Protein AF-A0A0J1HZT0-F1 (afdb_monomer)

Sequence (110 aa):
MVTVSEQLNQKGILEDVGGVTYLTQLAGSVPTTANTIYYCDLVKSKSLRRRGIEAAKNIRYLSEVQEFEYDETFLTEVENQALKIRSMAFSLLASHWEASRKCTSSIDKD

Solvent-accessible surface area (backbone atoms only — not comparable to full-atom values): 6398 Å² total; per-residue (Å²): 112,68,69,59,54,49,53,31,48,77,68,70,44,32,67,83,70,54,34,71,66,43,54,54,52,56,62,68,70,54,91,62,74,88,54,48,66,61,55,52,51,51,53,50,56,53,51,51,52,53,48,53,52,53,35,50,52,48,46,50,44,52,73,75,73,53,88,66,98,44,69,68,60,50,52,51,52,49,50,50,43,59,45,54,58,53,61,57,50,49,55,53,50,58,55,44,53,57,50,51,58,54,51,55,67,60,63,80,73,119

InterPro domains:
  IPR007693 DNA helicase, DnaB-like, N-terminal [PF00772] (1-44)
  IPR016136 DNA helicase DnaB, N-terminal/DNA primase DnaG, C-terminal [G3DSA:1.10.860.10] (1-91)
  IPR036185 DNA helicase, DnaB-like, N-terminal domain superfamily [SSF48024] (2-52)

Structure (mmCIF, N/CA/C/O backbone):
data_AF-A0A0J1HZT0-F1
#
_entry.id   AF-A0A0J1HZT0-F1
#
loop_
_atom_site.group_PDB
_atom_site.id
_atom_site.type_symbol
_atom_site.label_atom_id
_atom_site.label_alt_id
_atom_site.label_comp_id
_atom_site.label_asym_id
_atom_site.label_entity_id
_atom_site.label_seq_id
_atom_site.pdbx_PDB_ins_code
_atom_site.Cartn_x
_atom_site.Cartn_y
_atom_site.Cartn_z
_atom_site.occupancy
_atom_site.B_iso_or_equiv
_atom_site.auth_seq_id
_atom_site.auth_comp_id
_atom_site.auth_asym_id
_atom_site.auth_atom_id
_atom_site.pdbx_PDB_model_num
ATOM 1 N N . MET A 1 1 ? -7.540 4.334 27.419 1.00 63.12 1 MET A N 1
ATOM 2 C CA . MET A 1 1 ? -6.693 5.343 26.735 1.00 63.12 1 MET A CA 1
ATOM 3 C C . MET A 1 1 ? -5.316 5.497 27.366 1.00 63.12 1 MET A C 1
ATOM 5 O O . MET A 1 1 ? -4.357 5.596 26.615 1.00 63.12 1 MET A O 1
ATOM 9 N N . VAL A 1 2 ? -5.205 5.447 28.702 1.00 67.50 2 VAL A N 1
ATOM 10 C CA . VAL A 1 2 ? -3.937 5.597 29.447 1.00 67.50 2 VAL A CA 1
ATOM 11 C C . VAL A 1 2 ? -2.799 4.741 28.870 1.00 67.50 2 VAL A C 1
ATOM 13 O O . VAL A 1 2 ? -1.725 5.259 28.610 1.00 67.50 2 VAL A O 1
ATOM 16 N N . THR A 1 3 ? -3.053 3.475 28.534 1.00 79.62 3 THR A N 1
ATOM 17 C CA . THR A 1 3 ? -2.023 2.551 28.024 1.00 79.62 3 THR A CA 1
ATOM 18 C C . THR A 1 3 ? -1.438 2.936 26.658 1.00 79.62 3 THR A C 1
ATOM 20 O O . THR A 1 3 ? -0.253 2.722 26.427 1.00 79.62 3 THR A O 1
ATOM 23 N N . VAL A 1 4 ? -2.236 3.501 25.744 1.00 80.12 4 VAL A N 1
ATOM 24 C CA . VAL A 1 4 ? -1.755 3.889 24.402 1.00 80.12 4 VAL A CA 1
ATOM 25 C C . VAL A 1 4 ? -0.953 5.185 24.488 1.00 80.12 4 VAL A C 1
ATOM 27 O O . VAL A 1 4 ? 0.123 5.274 23.903 1.00 80.12 4 VAL A O 1
ATOM 30 N N . SER A 1 5 ? -1.437 6.155 25.268 1.00 81.50 5 SER A N 1
ATOM 31 C CA . SER A 1 5 ? -0.713 7.399 25.537 1.00 81.50 5 SER A CA 1
ATOM 32 C C . SER A 1 5 ? 0.626 7.130 26.229 1.00 81.50 5 SER A C 1
ATOM 34 O O . SER A 1 5 ? 1.637 7.691 25.824 1.00 81.50 5 SER A O 1
ATOM 36 N N . GLU A 1 6 ? 0.659 6.213 27.203 1.00 82.12 6 GLU A N 1
ATOM 37 C CA . GLU A 1 6 ? 1.880 5.798 27.905 1.00 82.12 6 GLU A CA 1
ATOM 38 C C . GLU A 1 6 ? 2.894 5.151 26.948 1.00 82.12 6 GLU A C 1
ATOM 40 O O . GLU A 1 6 ? 4.070 5.503 26.949 1.00 82.12 6 GLU A O 1
ATOM 45 N N . GLN A 1 7 ? 2.445 4.251 26.064 1.00 85.00 7 GLN A N 1
ATOM 46 C CA . GLN A 1 7 ? 3.320 3.616 25.071 1.00 85.00 7 GLN A CA 1
ATOM 47 C C . GLN A 1 7 ? 3.873 4.604 24.038 1.00 85.00 7 GLN A C 1
ATOM 49 O O . GLN A 1 7 ? 5.021 4.472 23.613 1.00 85.00 7 GLN A O 1
ATOM 54 N N . LEU A 1 8 ? 3.071 5.583 23.615 1.00 83.12 8 LEU A N 1
ATOM 55 C CA . LEU A 1 8 ? 3.514 6.644 22.707 1.00 83.12 8 LEU A CA 1
ATOM 56 C C .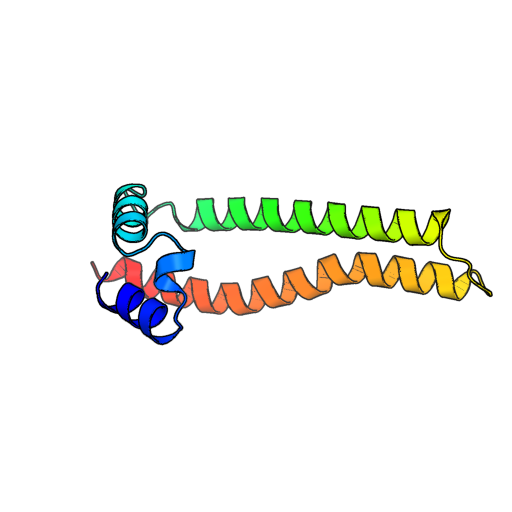 LEU A 1 8 ? 4.501 7.592 23.397 1.00 83.12 8 LEU A C 1
ATOM 58 O O . LEU A 1 8 ? 5.472 8.016 22.771 1.00 83.12 8 LEU A O 1
ATOM 62 N N . ASN A 1 9 ? 4.293 7.862 24.688 1.00 84.88 9 ASN A N 1
ATOM 63 C CA . ASN A 1 9 ? 5.191 8.672 25.503 1.00 84.88 9 ASN A CA 1
ATOM 64 C C . ASN A 1 9 ? 6.544 7.978 25.720 1.00 84.88 9 ASN A C 1
ATOM 66 O O . ASN A 1 9 ? 7.589 8.583 25.512 1.00 84.88 9 ASN A O 1
ATOM 70 N N . GLN A 1 10 ? 6.541 6.677 26.029 1.00 88.06 10 GLN A N 1
ATOM 71 C CA . GLN A 1 10 ? 7.765 5.871 26.151 1.00 88.06 10 GLN A CA 1
ATOM 72 C C . GLN A 1 10 ? 8.575 5.813 24.848 1.00 88.06 10 GLN A C 1
ATOM 74 O O . GLN A 1 10 ? 9.795 5.673 24.882 1.00 88.06 10 GLN A O 1
ATOM 79 N N . LYS A 1 11 ? 7.908 5.929 23.695 1.00 88.94 11 LYS A N 1
ATOM 80 C CA . LYS A 1 11 ? 8.549 6.017 22.375 1.00 88.94 11 LYS A CA 1
ATOM 81 C C . LYS A 1 11 ? 8.955 7.442 21.984 1.00 88.94 11 LYS A C 1
ATOM 83 O O . LYS A 1 11 ? 9.556 7.607 20.929 1.00 88.94 11 LYS A O 1
ATOM 88 N N . GLY A 1 12 ? 8.619 8.449 22.793 1.00 88.56 12 GLY A N 1
ATOM 89 C CA . GLY A 1 12 ? 8.935 9.857 22.540 1.00 88.56 12 GLY A CA 1
ATOM 90 C C . GLY A 1 12 ? 8.164 10.499 21.381 1.00 88.56 12 GLY A C 1
ATOM 91 O O . GLY A 1 12 ? 8.534 11.585 20.960 1.00 88.56 12 GLY A O 1
ATOM 92 N N . ILE A 1 13 ? 7.108 9.857 20.867 1.00 91.25 13 ILE A N 1
ATOM 93 C CA . ILE A 1 13 ? 6.356 10.310 19.674 1.00 91.25 13 ILE A CA 1
ATOM 94 C C . ILE A 1 13 ? 4.963 10.860 20.007 1.00 91.25 13 ILE A C 1
ATOM 96 O O . ILE A 1 13 ? 4.164 11.113 19.110 1.00 91.25 13 ILE A O 1
ATOM 100 N N . LEU A 1 14 ? 4.625 10.992 21.294 1.00 86.00 14 LEU A N 1
ATOM 101 C CA . LEU A 1 14 ? 3.290 11.421 21.724 1.00 86.00 14 LEU A CA 1
ATOM 102 C C . LEU A 1 14 ? 2.950 12.840 21.241 1.00 86.00 14 LEU A C 1
ATOM 104 O O . LEU A 1 14 ? 1.821 13.082 20.820 1.00 86.00 14 LEU A O 1
ATOM 108 N N . GLU A 1 15 ? 3.916 13.753 21.270 1.00 87.75 15 GLU A N 1
ATOM 109 C CA . GLU A 1 15 ? 3.725 15.126 20.789 1.00 87.75 15 GLU A CA 1
ATOM 110 C C . GLU A 1 15 ? 3.623 15.184 19.256 1.00 87.75 15 GLU A C 1
ATOM 112 O O . GLU A 1 15 ? 2.747 15.867 18.730 1.00 87.75 15 GLU A O 1
ATOM 117 N N . ASP A 1 16 ? 4.412 14.380 18.532 1.00 88.25 16 ASP A N 1
ATOM 118 C CA . ASP A 1 16 ? 4.392 14.322 17.060 1.00 88.25 16 ASP A CA 1
ATOM 119 C C . ASP A 1 16 ? 3.034 13.884 16.494 1.00 88.25 16 ASP A C 1
ATOM 121 O O . ASP A 1 16 ? 2.645 14.279 15.393 1.00 88.25 16 ASP A O 1
ATOM 125 N N . VAL A 1 17 ? 2.292 13.064 17.245 1.00 85.88 17 VAL A N 1
ATOM 126 C CA . VAL A 1 17 ? 0.947 12.611 16.859 1.00 85.88 17 VAL A CA 1
ATOM 127 C C . VAL A 1 17 ? -0.170 13.559 17.314 1.00 85.88 17 VAL A C 1
ATOM 129 O O . VAL A 1 17 ? -1.333 13.268 17.048 1.00 85.88 17 VAL A O 1
ATOM 132 N N . GLY A 1 18 ? 0.144 14.675 17.983 1.00 86.69 18 GLY A N 1
ATOM 133 C CA . GLY A 1 18 ? -0.833 15.669 18.453 1.00 86.69 18 GLY A CA 1
ATOM 134 C C . GLY A 1 18 ? -1.279 15.514 19.914 1.00 86.69 18 GLY A C 1
ATOM 135 O O . GLY A 1 18 ? -2.270 16.122 20.331 1.00 86.69 18 GLY A O 1
ATOM 136 N N . GLY A 1 19 ? -0.572 14.700 20.701 1.00 88.25 19 GLY A N 1
ATOM 137 C CA . GLY A 1 19 ? -0.769 14.572 22.143 1.00 88.25 19 GLY A CA 1
ATOM 138 C C . GLY A 1 19 ? -2.036 13.820 22.569 1.00 88.25 19 GLY A C 1
ATOM 139 O O . GLY A 1 19 ? -2.799 13.262 21.775 1.00 88.25 19 GLY A O 1
ATOM 140 N N . VAL A 1 20 ? -2.281 13.807 23.882 1.00 86.44 20 VAL A N 1
ATOM 141 C CA . VAL A 1 20 ? -3.422 13.101 24.501 1.00 86.44 20 VAL A CA 1
ATOM 142 C C . VAL A 1 20 ? -4.771 13.655 24.025 1.00 86.44 20 VAL A C 1
ATOM 144 O O . VAL A 1 20 ? -5.743 12.906 23.879 1.00 86.44 20 VAL A O 1
ATOM 147 N N . THR A 1 21 ? -4.831 14.955 23.735 1.00 86.94 21 THR A N 1
ATOM 148 C CA . THR A 1 21 ? -6.032 15.628 23.226 1.00 86.94 21 THR A CA 1
ATOM 149 C C . THR A 1 21 ? -6.462 15.059 21.877 1.00 86.94 21 THR A C 1
ATOM 151 O O . THR A 1 21 ? -7.636 14.726 21.708 1.00 86.94 21 THR A O 1
ATOM 154 N N . TYR A 1 22 ? -5.523 14.867 20.945 1.00 87.81 22 TYR A N 1
ATOM 155 C CA . TYR A 1 22 ? -5.825 14.298 19.632 1.00 87.81 22 TYR A CA 1
ATOM 156 C C . TYR A 1 22 ? -6.312 12.849 19.731 1.00 87.81 22 TYR A C 1
ATOM 158 O O . TYR A 1 22 ? -7.306 12.479 19.107 1.00 87.81 22 TYR A O 1
ATOM 166 N N . LEU A 1 23 ? -5.683 12.036 20.588 1.00 84.06 23 LEU A N 1
ATOM 167 C CA . LEU A 1 23 ? -6.134 10.663 20.828 1.00 84.06 23 LEU A CA 1
ATOM 168 C C . LEU A 1 23 ? -7.577 10.628 21.345 1.00 84.06 23 LEU A C 1
ATOM 170 O O . LEU A 1 23 ? -8.379 9.827 20.869 1.00 84.06 23 LEU A O 1
ATOM 174 N N . THR A 1 24 ? -7.918 11.516 22.282 1.00 84.94 24 THR A N 1
ATOM 175 C CA . THR A 1 24 ? -9.262 11.602 22.874 1.00 84.94 24 THR A CA 1
ATOM 176 C C . THR A 1 24 ? -10.311 11.996 21.833 1.00 84.94 24 THR A C 1
ATOM 178 O O . THR A 1 24 ? -11.382 11.392 21.777 1.00 84.94 24 THR A O 1
ATOM 181 N N . GLN A 1 25 ? -9.989 12.948 20.953 1.00 85.69 25 GLN A N 1
ATOM 182 C CA . GLN A 1 25 ? -10.853 13.313 19.826 1.00 85.69 25 GLN A CA 1
ATOM 183 C C . GLN A 1 25 ? -11.042 12.145 18.851 1.00 85.69 25 GLN A C 1
ATOM 185 O O . GLN A 1 25 ? -12.163 11.878 18.420 1.00 85.69 25 GLN A O 1
ATOM 190 N N . LEU A 1 26 ? -9.971 11.409 18.543 1.00 84.25 26 LEU A N 1
ATOM 191 C CA . LEU A 1 26 ? -10.029 10.251 17.657 1.00 84.25 26 LEU A CA 1
ATOM 192 C C . LEU A 1 26 ? -10.934 9.151 18.228 1.00 84.25 26 LEU A C 1
ATOM 194 O O . LEU A 1 26 ? -11.783 8.631 17.506 1.00 84.25 26 LEU A O 1
ATOM 198 N N . ALA A 1 27 ? -10.822 8.849 19.524 1.00 81.69 27 ALA A N 1
ATOM 199 C CA . ALA A 1 27 ? -11.715 7.897 20.185 1.00 81.69 27 ALA A CA 1
ATOM 200 C C . ALA A 1 27 ? -13.178 8.364 20.203 1.00 81.69 27 ALA A C 1
ATOM 202 O O . ALA A 1 27 ? -14.074 7.542 20.050 1.00 81.69 27 ALA A O 1
ATOM 203 N N . GLY A 1 28 ? -13.422 9.672 20.332 1.00 79.62 28 GLY A N 1
ATOM 204 C CA . GLY A 1 28 ? -14.768 10.246 20.249 1.00 79.62 28 GLY A CA 1
ATOM 205 C C . GLY A 1 28 ? -15.353 10.292 18.830 1.00 79.62 28 GLY A C 1
ATOM 206 O O . GLY A 1 28 ? -16.566 10.390 18.675 1.00 79.62 28 GLY A O 1
ATOM 207 N N . SER A 1 29 ? -14.517 10.213 17.788 1.00 81.81 29 SER A N 1
ATOM 208 C CA . SER A 1 29 ? -14.945 10.308 16.381 1.00 81.81 29 SER A CA 1
ATOM 209 C C . SER A 1 29 ? -15.510 9.011 15.793 1.00 81.81 29 SER A C 1
ATOM 211 O O . SER A 1 29 ? -16.145 9.043 14.739 1.00 81.81 29 SER A O 1
ATOM 213 N N . VAL A 1 30 ? -15.304 7.873 16.464 1.00 72.69 30 VAL A N 1
ATOM 214 C CA . VAL A 1 30 ? -15.824 6.569 16.036 1.00 72.69 30 VAL A CA 1
ATOM 215 C C . VAL A 1 30 ? -16.937 6.143 17.000 1.00 72.69 30 VAL A C 1
ATOM 217 O O . VAL A 1 30 ? -16.644 5.616 18.070 1.00 72.69 30 VAL A O 1
ATOM 220 N N . PRO A 1 31 ? -18.219 6.351 16.646 1.00 68.25 31 PRO A N 1
ATOM 221 C CA . PRO A 1 31 ? -19.342 6.090 17.550 1.00 68.25 31 PRO A CA 1
ATOM 222 C C . PRO A 1 31 ? -19.590 4.599 17.813 1.00 68.25 31 PRO A C 1
ATOM 224 O O . PRO A 1 31 ? -20.222 4.245 18.805 1.00 68.25 31 PRO A O 1
ATOM 227 N N . THR A 1 32 ? -19.131 3.699 16.934 1.00 70.12 32 THR A N 1
ATOM 228 C CA . THR A 1 32 ? -19.271 2.248 17.131 1.00 70.12 32 T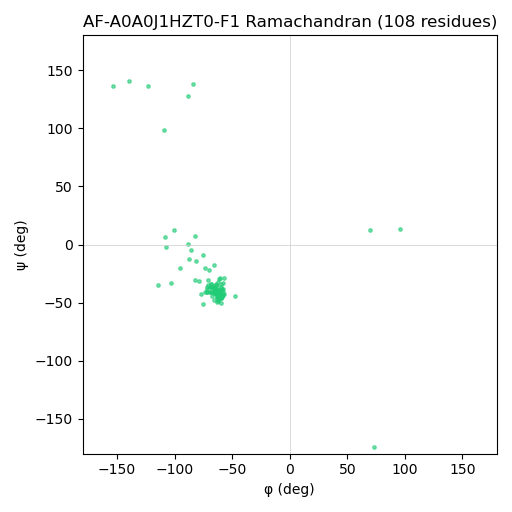HR A CA 1
ATOM 229 C C . THR A 1 32 ? -18.168 1.491 16.397 1.00 70.12 32 THR A C 1
ATOM 231 O O . THR A 1 32 ? -17.884 1.756 15.228 1.00 70.12 32 THR A O 1
ATOM 234 N N . THR A 1 33 ? -17.581 0.493 17.055 1.00 71.19 33 THR A N 1
ATOM 235 C CA . THR A 1 33 ? -16.559 -0.398 16.479 1.00 71.19 33 THR A CA 1
ATOM 236 C C . THR A 1 33 ? -17.139 -1.440 15.513 1.00 71.19 33 THR A C 1
ATOM 238 O O . THR A 1 33 ? -16.384 -2.086 14.787 1.00 71.19 33 THR A O 1
ATOM 241 N N . ALA A 1 34 ? -18.467 -1.567 15.427 1.00 70.56 34 ALA A N 1
ATOM 242 C CA . ALA A 1 34 ? -19.165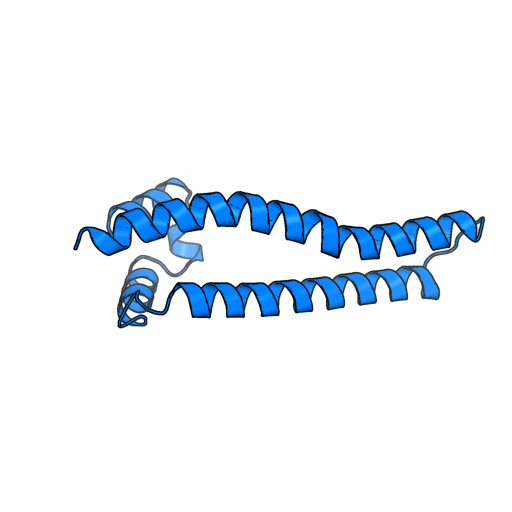 -2.538 14.581 1.00 70.56 34 ALA A CA 1
ATOM 243 C C . ALA A 1 34 ? -18.797 -2.437 13.088 1.00 70.56 34 ALA A C 1
ATOM 245 O O . ALA A 1 34 ? -18.794 -3.444 12.387 1.00 70.56 34 ALA A O 1
ATOM 246 N N . ASN A 1 35 ? -18.419 -1.246 12.602 1.00 71.88 35 ASN A N 1
ATOM 247 C CA . ASN A 1 35 ? -18.033 -1.036 11.202 1.00 71.88 35 ASN A CA 1
ATOM 248 C C . ASN A 1 35 ? -16.508 -0.977 10.974 1.00 71.88 35 ASN A C 1
ATOM 250 O O . ASN A 1 35 ? -16.044 -0.565 9.911 1.00 71.88 35 ASN A O 1
ATOM 254 N N . THR A 1 36 ? -15.699 -1.367 11.966 1.00 79.88 36 THR A N 1
ATOM 255 C CA . THR A 1 36 ? -14.228 -1.269 11.881 1.00 79.88 36 THR A CA 1
ATOM 256 C C . THR A 1 36 ? -13.675 -2.066 10.698 1.00 79.88 36 THR A C 1
ATOM 258 O O . THR A 1 36 ? -12.794 -1.580 9.994 1.00 79.88 36 THR A O 1
ATOM 261 N N . ILE A 1 37 ? -14.241 -3.245 10.416 1.00 78.88 37 ILE A N 1
ATOM 262 C CA . ILE A 1 37 ? -13.818 -4.105 9.297 1.00 78.88 37 ILE A CA 1
ATOM 263 C C . ILE A 1 37 ? -13.991 -3.385 7.952 1.00 78.88 37 ILE A C 1
ATOM 265 O O . ILE A 1 37 ? -13.057 -3.343 7.154 1.00 78.88 37 ILE A O 1
ATOM 269 N N . TYR A 1 38 ? -15.135 -2.731 7.734 1.00 78.94 38 TYR A N 1
ATOM 270 C CA . TYR A 1 38 ? -15.398 -1.970 6.511 1.00 78.94 38 TYR A CA 1
ATOM 271 C C . TYR A 1 38 ? -14.386 -0.838 6.302 1.00 78.94 38 TYR A C 1
ATOM 273 O O . TYR A 1 38 ? -13.854 -0.661 5.203 1.00 78.94 38 TYR A O 1
ATOM 281 N N . TYR A 1 39 ? -14.074 -0.077 7.356 1.00 81.81 39 TYR A N 1
ATOM 282 C CA . TYR A 1 39 ? -13.078 0.991 7.259 1.00 81.81 39 TYR A CA 1
ATOM 283 C C . TYR A 1 39 ? -11.664 0.439 7.050 1.00 81.81 39 TYR A C 1
ATOM 285 O O . TYR A 1 39 ? -10.902 1.012 6.266 1.00 81.81 39 TYR A O 1
ATOM 293 N N . CYS A 1 40 ? -11.319 -0.696 7.666 1.00 82.94 40 CYS A N 1
ATOM 294 C CA . CYS A 1 40 ? -10.065 -1.396 7.394 1.00 82.94 40 CYS A CA 1
ATOM 295 C C . CYS A 1 40 ? -9.950 -1.796 5.916 1.00 82.94 40 CYS A C 1
ATOM 297 O O . CYS A 1 40 ? -8.914 -1.539 5.294 1.00 82.94 40 CYS A O 1
ATOM 299 N N . ASP A 1 41 ? -11.011 -2.347 5.327 1.00 80.25 41 ASP A N 1
ATOM 300 C CA . ASP A 1 41 ? -11.035 -2.724 3.913 1.00 80.25 41 ASP A CA 1
ATOM 301 C C . ASP A 1 41 ? -10.946 -1.511 2.984 1.00 80.25 41 ASP A C 1
ATOM 303 O O . ASP A 1 41 ? -10.216 -1.536 1.985 1.00 80.25 41 ASP A O 1
ATOM 307 N N . LEU A 1 42 ? -11.606 -0.406 3.334 1.00 86.56 42 LEU A N 1
ATOM 308 C CA . LEU A 1 42 ? -11.502 0.841 2.585 1.00 86.56 42 LEU A CA 1
ATOM 309 C C . LEU A 1 42 ? -10.064 1.381 2.597 1.00 86.56 42 LEU A C 1
ATOM 311 O O . LEU A 1 42 ? -9.507 1.691 1.538 1.00 86.56 42 LEU A O 1
ATOM 315 N N . VAL A 1 43 ? -9.429 1.458 3.770 1.00 87.00 43 VAL A N 1
ATOM 316 C CA . VAL A 1 43 ? -8.037 1.917 3.908 1.00 87.00 43 VAL A CA 1
ATOM 317 C C . VAL A 1 43 ? -7.081 0.992 3.151 1.00 87.00 43 VAL A C 1
ATOM 319 O O . VAL A 1 43 ? -6.181 1.479 2.460 1.00 87.00 43 VAL A O 1
ATOM 322 N N . LYS A 1 44 ? -7.304 -0.326 3.201 1.00 83.50 44 LYS A N 1
ATOM 323 C CA . LYS A 1 44 ? -6.541 -1.333 2.450 1.00 83.50 44 LYS A CA 1
ATOM 324 C C . LYS A 1 44 ? -6.674 -1.151 0.940 1.00 83.50 44 LYS A C 1
ATOM 326 O O . LYS A 1 44 ? -5.667 -1.116 0.234 1.00 83.50 44 LYS A O 1
ATOM 331 N N . SER A 1 45 ? -7.892 -0.975 0.436 1.00 85.75 45 SER A N 1
ATOM 332 C CA . SER A 1 45 ? -8.146 -0.721 -0.986 1.00 85.75 45 SER A CA 1
ATOM 333 C C . SER A 1 45 ? -7.433 0.551 -1.456 1.00 85.75 45 SER A C 1
ATOM 335 O O . SER A 1 45 ? -6.737 0.559 -2.477 1.00 85.75 45 SER A O 1
ATOM 337 N N . LYS A 1 46 ? -7.505 1.629 -0.664 1.00 89.88 46 LYS A N 1
ATOM 338 C CA . LYS A 1 46 ? -6.801 2.881 -0.971 1.00 89.88 46 LYS A CA 1
ATOM 339 C C . LYS A 1 46 ? -5.277 2.736 -0.878 1.00 89.88 46 LYS A C 1
ATOM 341 O O . LYS A 1 46 ? -4.576 3.321 -1.702 1.00 89.88 46 LYS A O 1
ATOM 346 N N . SER A 1 47 ? -4.747 1.949 0.062 1.00 87.94 47 SER A N 1
ATOM 347 C CA . SER A 1 47 ? -3.301 1.709 0.179 1.00 87.94 47 SER A CA 1
ATOM 348 C C . SER A 1 47 ? -2.745 0.905 -0.997 1.00 87.94 47 SER A C 1
ATOM 350 O O . SER A 1 47 ? -1.642 1.187 -1.460 1.00 87.94 47 SER A O 1
ATOM 352 N N . LEU A 1 48 ? -3.505 -0.064 -1.521 1.00 87.94 48 LEU A N 1
ATOM 353 C CA . LEU A 1 48 ? -3.149 -0.805 -2.735 1.00 87.94 48 LEU A CA 1
ATOM 354 C C . LEU A 1 48 ? -3.084 0.121 -3.952 1.00 87.94 48 LEU A C 1
ATOM 356 O O . LEU A 1 48 ? -2.103 0.086 -4.689 1.00 87.94 48 LEU A O 1
ATOM 360 N N . ARG A 1 49 ? -4.070 1.012 -4.120 1.00 90.50 49 ARG A N 1
ATOM 361 C CA . ARG A 1 49 ? -4.061 1.995 -5.217 1.00 90.50 49 ARG A CA 1
ATOM 362 C C . ARG A 1 49 ? -2.861 2.938 -5.149 1.00 90.50 49 ARG A C 1
ATOM 364 O O . ARG A 1 49 ? -2.212 3.146 -6.167 1.00 90.50 49 ARG A O 1
ATOM 371 N N . ARG A 1 50 ? -2.533 3.470 -3.963 1.00 91.62 50 ARG A N 1
ATOM 372 C CA . ARG A 1 50 ? -1.340 4.322 -3.781 1.00 91.62 50 ARG A CA 1
ATOM 373 C C . ARG A 1 50 ? -0.060 3.592 -4.188 1.00 91.62 50 ARG A C 1
ATOM 375 O O . ARG A 1 50 ? 0.752 4.155 -4.906 1.00 91.62 50 ARG A O 1
ATOM 382 N N . ARG A 1 51 ? 0.079 2.322 -3.804 1.00 89.19 51 ARG A N 1
ATOM 383 C CA . ARG A 1 51 ? 1.226 1.491 -4.202 1.00 89.19 51 ARG A CA 1
ATOM 384 C C . ARG A 1 51 ? 1.299 1.261 -5.710 1.00 89.19 51 ARG A C 1
ATOM 386 O O . ARG A 1 51 ? 2.382 1.351 -6.271 1.00 89.19 51 ARG A O 1
ATOM 393 N N . GLY A 1 52 ? 0.163 1.013 -6.364 1.00 91.81 52 GLY A N 1
ATOM 394 C CA . GLY A 1 52 ? 0.113 0.893 -7.823 1.00 91.81 52 GLY A CA 1
ATOM 395 C C . GLY A 1 52 ? 0.564 2.171 -8.534 1.00 91.81 52 GLY A C 1
ATOM 396 O O . GLY A 1 52 ? 1.310 2.099 -9.505 1.00 91.81 52 GLY A O 1
ATOM 397 N N . ILE A 1 53 ? 0.180 3.339 -8.011 1.00 93.94 53 ILE A N 1
ATOM 398 C CA . ILE A 1 53 ? 0.632 4.635 -8.537 1.00 93.94 53 ILE A CA 1
ATOM 399 C C . ILE A 1 53 ? 2.152 4.786 -8.397 1.00 93.94 53 ILE A C 1
ATOM 401 O O . ILE A 1 53 ? 2.804 5.195 -9.352 1.00 93.94 53 ILE A O 1
ATOM 405 N N . GLU A 1 54 ? 2.727 4.442 -7.243 1.00 93.69 54 GLU A N 1
ATOM 406 C CA . GLU A 1 54 ? 4.181 4.513 -7.044 1.00 93.69 54 GLU A CA 1
ATOM 407 C C . GLU A 1 54 ? 4.942 3.550 -7.965 1.00 93.69 54 GLU A C 1
ATOM 409 O O . GLU A 1 54 ? 5.916 3.947 -8.600 1.00 93.69 54 GLU A O 1
ATOM 414 N N . ALA A 1 55 ? 4.458 2.318 -8.135 1.00 94.25 55 ALA A N 1
ATOM 415 C CA . ALA A 1 55 ? 5.050 1.377 -9.084 1.00 94.25 55 ALA A CA 1
ATOM 416 C C . ALA A 1 55 ? 4.991 1.904 -10.529 1.00 94.25 55 ALA A C 1
ATOM 418 O O . ALA A 1 55 ? 5.979 1.818 -11.250 1.00 94.25 55 ALA A O 1
ATOM 419 N N . ALA A 1 56 ? 3.873 2.511 -10.939 1.00 94.62 56 ALA A N 1
ATOM 420 C CA . ALA A 1 56 ? 3.746 3.118 -12.262 1.00 94.62 56 ALA A CA 1
ATOM 421 C C . ALA A 1 56 ? 4.704 4.306 -12.458 1.00 94.62 56 ALA A C 1
ATOM 423 O O . ALA A 1 56 ? 5.283 4.455 -13.533 1.00 94.62 56 ALA A O 1
ATOM 424 N N . LYS A 1 57 ? 4.906 5.141 -11.427 1.00 95.56 57 LYS A N 1
ATOM 425 C CA . LYS A 1 57 ? 5.912 6.216 -11.463 1.00 95.56 57 LYS A CA 1
ATOM 426 C C . LYS A 1 57 ? 7.320 5.655 -11.641 1.00 95.56 57 LYS A C 1
ATOM 428 O O . LYS A 1 57 ? 8.062 6.186 -12.460 1.00 95.56 57 LYS A O 1
ATOM 433 N N . ASN A 1 58 ? 7.656 4.584 -10.922 1.00 95.38 58 ASN A N 1
ATOM 434 C CA . ASN A 1 58 ? 8.952 3.928 -11.057 1.00 95.38 58 ASN A CA 1
ATOM 435 C C . ASN A 1 58 ? 9.126 3.351 -12.460 1.00 95.38 58 ASN A C 1
ATOM 437 O O . ASN A 1 58 ? 10.118 3.654 -13.098 1.00 95.38 58 ASN A O 1
ATOM 441 N N . ILE A 1 59 ? 8.149 2.603 -12.982 1.00 95.38 59 ILE A N 1
ATOM 442 C CA . ILE A 1 59 ? 8.213 2.043 -14.343 1.00 95.38 59 ILE A CA 1
ATOM 443 C C . ILE A 1 59 ? 8.406 3.147 -15.388 1.00 95.38 59 ILE A C 1
ATOM 445 O O . ILE A 1 59 ? 9.231 3.001 -16.289 1.00 95.38 59 ILE A O 1
ATOM 449 N N . ARG A 1 60 ? 7.698 4.276 -15.249 1.00 96.50 60 ARG A N 1
ATOM 450 C CA . ARG A 1 60 ? 7.901 5.435 -16.126 1.00 96.50 60 ARG A CA 1
ATOM 451 C C . ARG A 1 60 ? 9.337 5.959 -16.039 1.00 96.50 60 ARG A C 1
ATOM 453 O O . ARG A 1 60 ? 9.957 6.169 -17.070 1.00 96.50 60 ARG A O 1
ATOM 460 N N . TYR A 1 61 ? 9.877 6.106 -14.830 1.00 95.88 61 TYR A N 1
ATOM 461 C CA . TYR A 1 61 ? 11.269 6.514 -14.626 1.00 95.88 61 TYR A CA 1
ATOM 462 C C . TYR A 1 61 ? 12.267 5.543 -15.274 1.00 95.88 61 TYR A C 1
ATOM 464 O O . TYR A 1 61 ? 13.176 5.995 -15.967 1.00 95.88 61 TYR A O 1
ATOM 472 N N . LEU A 1 62 ? 12.067 4.227 -15.111 1.00 95.06 62 LEU A N 1
ATOM 473 C CA . LEU A 1 62 ? 12.895 3.209 -15.770 1.00 95.06 62 LEU A CA 1
ATOM 474 C C . LEU A 1 62 ? 12.853 3.372 -17.297 1.00 95.06 62 LEU A C 1
ATOM 476 O O . LEU A 1 62 ? 13.864 3.200 -17.954 1.00 95.06 62 LEU A O 1
ATOM 480 N N . SER A 1 63 ? 11.692 3.719 -17.855 1.00 92.81 63 SER A N 1
ATOM 481 C CA . SER A 1 63 ? 11.499 3.813 -19.309 1.00 92.81 63 SER A CA 1
ATOM 482 C C . SER A 1 63 ? 12.063 5.099 -19.924 1.00 92.81 63 SER A C 1
ATOM 484 O O . SER A 1 63 ? 12.432 5.101 -21.092 1.00 92.81 63 SER A O 1
ATOM 486 N N . GLU A 1 6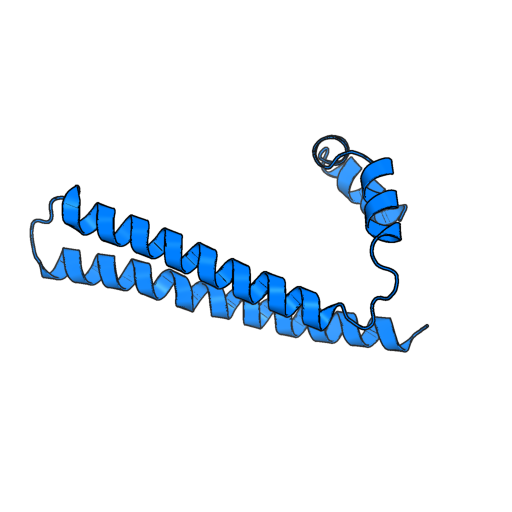4 ? 12.069 6.206 -19.175 1.00 92.94 64 GLU A N 1
ATOM 487 C CA . GLU A 1 64 ? 12.410 7.539 -19.700 1.00 92.94 64 GLU A CA 1
ATOM 488 C C . GLU A 1 64 ? 13.817 8.007 -19.320 1.00 92.94 64 GLU A C 1
ATOM 490 O O . GLU A 1 64 ? 14.433 8.760 -20.070 1.00 92.94 64 GLU A O 1
ATOM 495 N N . VAL A 1 65 ? 14.300 7.631 -18.133 1.00 92.56 65 VAL A N 1
ATOM 496 C CA . VAL A 1 65 ? 15.500 8.234 -17.531 1.00 92.56 65 VAL A CA 1
ATOM 497 C C . VAL A 1 65 ? 16.641 7.235 -17.402 1.00 92.56 65 VAL A C 1
ATOM 499 O O . VAL A 1 65 ? 17.802 7.621 -17.506 1.00 92.56 65 VAL A O 1
ATOM 502 N N . GLN A 1 66 ? 16.335 5.968 -17.131 1.00 89.69 66 GLN A N 1
ATOM 503 C CA . GLN A 1 66 ? 17.365 4.970 -16.880 1.00 89.69 66 GLN A CA 1
ATOM 504 C C . GLN A 1 66 ? 17.821 4.302 -18.177 1.00 89.69 66 GLN A C 1
ATOM 506 O O . GLN A 1 66 ? 17.017 3.759 -18.928 1.00 89.69 66 GLN A O 1
ATOM 511 N N . GLU A 1 67 ? 19.132 4.296 -18.401 1.00 92.56 67 GLU A N 1
ATOM 512 C CA . GLU A 1 67 ? 19.742 3.530 -19.482 1.00 92.56 67 GLU A CA 1
ATOM 513 C C . GLU A 1 67 ? 19.982 2.083 -19.044 1.00 92.56 67 GLU A C 1
ATOM 515 O O . GLU A 1 67 ? 20.434 1.812 -17.927 1.00 92.56 67 GLU A O 1
ATOM 520 N N . PHE A 1 68 ? 19.692 1.152 -19.949 1.00 92.88 68 PHE A N 1
ATOM 521 C CA . PHE A 1 68 ? 19.925 -0.273 -19.765 1.00 92.88 68 PHE A CA 1
ATOM 522 C C . PHE A 1 68 ? 20.821 -0.784 -20.886 1.00 92.88 68 PHE A C 1
ATOM 524 O O . PHE A 1 68 ? 20.620 -0.451 -22.050 1.00 92.88 68 PHE A O 1
ATOM 531 N N . GLU A 1 69 ? 21.802 -1.612 -20.529 1.00 92.94 69 GLU A N 1
ATOM 532 C CA . GLU A 1 69 ? 22.702 -2.244 -21.501 1.00 92.94 69 GLU A CA 1
ATOM 533 C C . GLU A 1 69 ? 21.982 -3.328 -22.325 1.00 92.94 69 GLU A C 1
ATOM 535 O O . GLU A 1 69 ? 22.304 -3.535 -23.492 1.00 92.94 69 GLU A O 1
ATOM 540 N N . TYR A 1 70 ? 20.975 -3.985 -21.733 1.00 94.31 70 TYR A N 1
ATOM 541 C CA . TYR A 1 70 ? 20.195 -5.057 -22.354 1.00 94.31 70 TYR A CA 1
ATOM 542 C C . TYR A 1 70 ? 18.705 -4.931 -22.016 1.00 94.31 70 TYR A C 1
ATOM 544 O O . TYR A 1 70 ? 18.344 -4.688 -20.858 1.00 94.31 70 TYR A O 1
ATOM 552 N N . ASP A 1 71 ? 17.846 -5.204 -23.000 1.00 93.56 71 ASP A N 1
ATOM 553 C CA . ASP A 1 71 ? 16.385 -5.178 -22.848 1.00 93.56 71 ASP A CA 1
ATOM 554 C C . 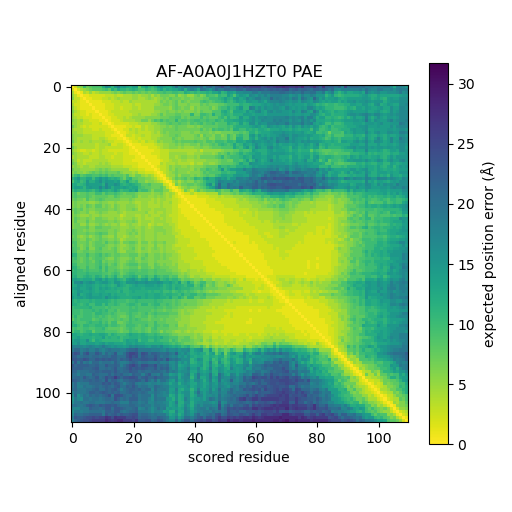ASP A 1 71 ? 15.885 -6.174 -21.789 1.00 93.56 71 ASP A C 1
ATOM 556 O O . ASP A 1 71 ? 14.941 -5.885 -21.056 1.00 93.56 71 ASP A O 1
ATOM 560 N N . GLU A 1 72 ? 16.540 -7.331 -21.642 1.00 94.44 72 GLU A N 1
ATOM 561 C CA . GLU A 1 72 ? 16.184 -8.333 -20.625 1.00 94.44 7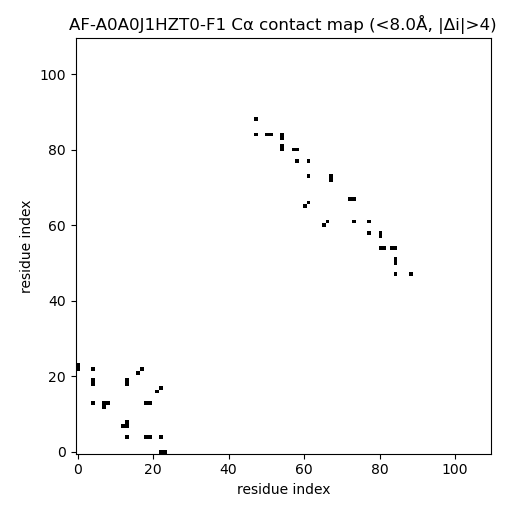2 GLU A CA 1
ATOM 562 C C . GLU A 1 72 ? 16.285 -7.773 -19.198 1.00 94.44 72 GLU A C 1
ATOM 564 O O . GLU A 1 72 ? 15.432 -8.048 -18.347 1.00 94.44 72 GLU A O 1
ATOM 569 N N . THR A 1 73 ? 17.293 -6.937 -18.937 1.00 94.00 73 THR A N 1
ATOM 570 C CA . THR A 1 73 ? 17.490 -6.290 -17.635 1.00 94.00 73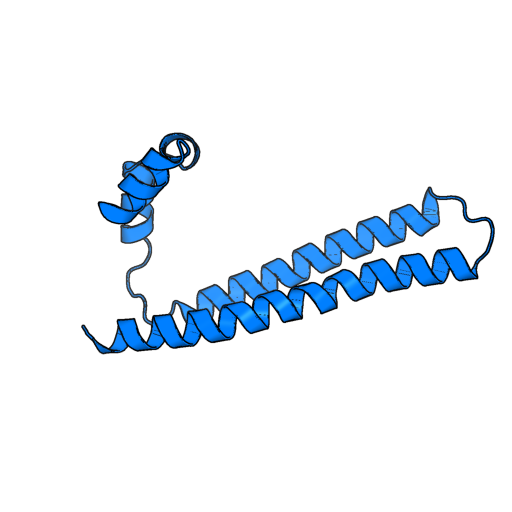 THR A CA 1
ATOM 571 C C . THR A 1 73 ? 16.399 -5.257 -17.370 1.00 94.00 73 THR A C 1
ATOM 573 O O . THR A 1 73 ? 15.868 -5.194 -16.259 1.00 94.00 73 THR A O 1
ATOM 576 N N . PHE A 1 74 ? 16.023 -4.484 -18.392 1.00 94.69 74 PHE A N 1
ATOM 577 C CA . PHE A 1 74 ? 14.901 -3.551 -18.304 1.00 94.69 74 PHE A CA 1
ATOM 578 C C . PHE A 1 74 ? 13.594 -4.286 -17.978 1.00 94.69 74 PHE A C 1
ATOM 580 O O . PHE A 1 74 ? 12.903 -3.925 -17.022 1.00 94.69 74 PHE A O 1
ATOM 587 N N . LEU A 1 75 ? 13.281 -5.353 -18.721 1.00 95.31 75 LEU A N 1
ATOM 588 C CA . LEU A 1 75 ? 12.069 -6.149 -18.512 1.00 95.31 75 LEU A CA 1
ATOM 589 C C . LEU A 1 75 ? 12.031 -6.762 -17.108 1.00 95.31 75 LEU A C 1
ATOM 591 O O . LEU A 1 75 ? 11.011 -6.661 -16.426 1.00 95.31 75 LEU A O 1
ATOM 595 N N . THR A 1 76 ? 13.156 -7.306 -16.641 1.00 95.50 76 THR A N 1
ATOM 596 C CA . THR A 1 76 ? 13.278 -7.857 -15.283 1.00 95.50 76 THR A CA 1
ATOM 597 C C . THR A 1 76 ? 12.987 -6.794 -14.221 1.00 95.50 76 THR A C 1
ATOM 599 O O . THR A 1 76 ? 12.271 -7.055 -13.253 1.00 95.50 76 THR A O 1
ATOM 602 N N . GLU A 1 77 ? 13.499 -5.571 -14.385 1.00 94.62 77 GLU A N 1
ATOM 603 C CA . GLU A 1 77 ? 13.280 -4.521 -13.391 1.00 94.62 77 GLU A CA 1
ATOM 604 C C . GLU A 1 77 ? 11.838 -3.998 -13.404 1.00 94.62 77 GLU A C 1
ATOM 606 O O . GLU A 1 77 ? 11.252 -3.769 -12.342 1.00 94.62 77 GLU A O 1
ATOM 611 N N . VAL A 1 78 ? 11.207 -3.901 -14.576 1.00 94.94 78 VAL A N 1
ATOM 612 C CA . VAL A 1 78 ? 9.770 -3.605 -14.685 1.00 94.94 78 VAL A CA 1
ATOM 613 C C . VAL A 1 78 ? 8.934 -4.679 -13.980 1.00 94.94 78 VAL A C 1
ATOM 615 O O . VAL A 1 78 ? 8.041 -4.351 -13.188 1.00 94.94 78 VAL A O 1
ATOM 618 N N . GLU A 1 79 ? 9.245 -5.958 -14.198 1.00 93.38 79 GLU A N 1
ATOM 619 C CA . GLU A 1 79 ? 8.587 -7.072 -13.511 1.00 93.38 79 GLU A CA 1
ATOM 620 C C . GLU A 1 79 ? 8.771 -6.989 -11.992 1.00 93.38 79 GLU A C 1
ATOM 622 O O . GLU A 1 79 ? 7.799 -7.131 -11.242 1.00 93.38 79 GLU A O 1
ATOM 627 N N . ASN A 1 80 ? 9.975 -6.662 -11.516 1.00 92.81 80 ASN A N 1
ATOM 628 C CA . ASN A 1 80 ? 10.247 -6.463 -10.094 1.00 92.81 80 ASN A CA 1
ATOM 629 C C . ASN A 1 80 ? 9.355 -5.373 -9.482 1.00 92.81 80 ASN A C 1
ATOM 631 O O . ASN A 1 80 ? 8.836 -5.547 -8.372 1.00 92.81 80 ASN A O 1
ATOM 635 N N . GLN A 1 81 ? 9.126 -4.258 -10.185 1.00 92.88 81 GLN A N 1
ATOM 636 C CA . GLN A 1 81 ? 8.226 -3.201 -9.705 1.00 92.88 81 GLN A CA 1
ATOM 637 C C . GLN A 1 81 ? 6.773 -3.685 -9.605 1.00 92.88 81 GLN A C 1
ATOM 639 O O . GLN A 1 81 ? 6.098 -3.405 -8.608 1.00 92.88 81 GLN A O 1
ATOM 644 N N . ALA A 1 82 ? 6.296 -4.469 -10.575 1.00 88.00 82 ALA A N 1
ATOM 645 C CA . ALA A 1 82 ? 4.958 -5.059 -10.525 1.00 88.00 82 ALA A CA 1
ATOM 646 C C . ALA A 1 82 ? 4.822 -6.084 -9.381 1.00 88.00 82 ALA A C 1
ATOM 648 O O . ALA A 1 82 ? 3.826 -6.097 -8.647 1.00 88.00 82 ALA A O 1
ATOM 649 N N . LEU A 1 83 ? 5.851 -6.907 -9.163 1.00 88.12 83 LEU A N 1
ATOM 650 C CA . LEU A 1 83 ? 5.883 -7.915 -8.105 1.00 88.12 83 LEU A CA 1
ATOM 651 C C . LEU A 1 83 ? 5.845 -7.313 -6.698 1.00 88.12 83 LEU A C 1
ATOM 653 O O . LEU A 1 83 ? 5.206 -7.895 -5.818 1.00 88.12 83 LEU A O 1
ATOM 657 N N . LYS A 1 84 ? 6.446 -6.137 -6.478 1.00 84.12 84 LYS A N 1
ATOM 658 C CA . LYS A 1 84 ? 6.399 -5.423 -5.185 1.00 84.12 84 LYS A CA 1
ATOM 659 C C . LYS A 1 84 ? 4.968 -5.123 -4.729 1.00 84.12 84 LYS A C 1
ATOM 661 O O . LYS A 1 84 ? 4.683 -5.175 -3.531 1.00 84.12 84 LYS A O 1
ATOM 666 N N . ILE A 1 85 ? 4.043 -4.868 -5.658 1.00 84.25 85 ILE A N 1
ATOM 667 C CA . ILE A 1 85 ? 2.621 -4.674 -5.328 1.00 84.25 85 ILE A CA 1
ATOM 668 C C . ILE A 1 85 ? 2.037 -5.968 -4.741 1.00 84.25 85 ILE A C 1
ATOM 670 O O . ILE A 1 85 ? 1.306 -5.931 -3.748 1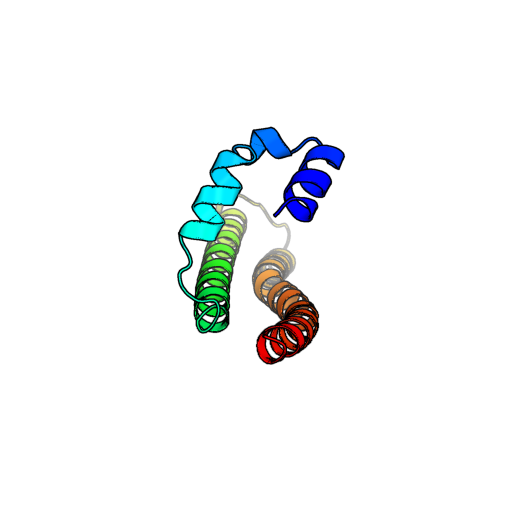.00 84.25 85 ILE A O 1
ATOM 674 N N . ARG A 1 86 ? 2.393 -7.116 -5.334 1.00 75.44 86 ARG A N 1
ATOM 675 C CA . ARG A 1 86 ? 1.884 -8.448 -4.982 1.00 75.44 86 ARG A CA 1
ATOM 676 C C . ARG A 1 86 ? 2.482 -8.988 -3.682 1.00 75.44 86 ARG A C 1
ATOM 678 O O . ARG A 1 86 ? 1.734 -9.398 -2.797 1.00 75.44 86 ARG A O 1
ATOM 685 N N . SER A 1 87 ? 3.808 -8.976 -3.541 1.00 66.69 87 SER A N 1
ATOM 686 C CA . SER A 1 87 ? 4.507 -9.575 -2.390 1.00 66.69 87 SER A CA 1
ATOM 687 C C . SER A 1 87 ? 4.143 -8.895 -1.067 1.00 66.69 87 SER A C 1
ATOM 689 O O . SER A 1 87 ? 3.9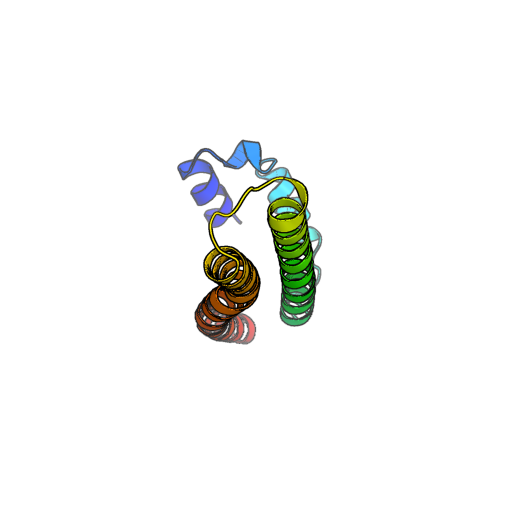41 -9.558 -0.051 1.00 66.69 87 SER A O 1
ATOM 691 N N . MET A 1 88 ? 3.939 -7.577 -1.092 1.00 59.66 88 MET A N 1
ATOM 692 C CA . MET A 1 88 ? 3.538 -6.808 0.088 1.00 59.66 88 MET A CA 1
ATOM 693 C C . MET A 1 88 ? 2.023 -6.754 0.306 1.00 59.66 88 MET A C 1
ATOM 695 O O . MET A 1 88 ? 1.573 -6.343 1.372 1.00 59.66 88 MET A O 1
ATOM 699 N N . ALA A 1 89 ? 1.199 -7.151 -0.666 1.00 60.25 89 ALA A N 1
ATOM 700 C CA . ALA A 1 89 ? -0.215 -7.420 -0.403 1.00 60.25 89 ALA A CA 1
ATOM 701 C C . ALA A 1 89 ? -0.379 -8.707 0.422 1.00 60.25 89 ALA A C 1
ATOM 703 O O . ALA A 1 89 ? -1.242 -8.763 1.296 1.00 60.25 89 ALA A O 1
ATOM 704 N N . PHE A 1 90 ? 0.486 -9.699 0.191 1.00 55.03 90 PHE A N 1
ATOM 705 C CA . PHE A 1 90 ? 0.461 -10.989 0.878 1.00 55.03 90 PHE A CA 1
ATOM 706 C C . PHE A 1 90 ? 0.956 -10.911 2.332 1.00 55.03 90 PHE A C 1
ATOM 708 O O . PHE A 1 90 ? 0.306 -11.464 3.215 1.00 55.03 90 PHE A O 1
ATOM 715 N N . SER A 1 91 ? 2.024 -10.153 2.625 1.00 56.72 91 SER A N 1
ATOM 716 C CA . SER A 1 91 ? 2.486 -9.951 4.015 1.00 56.72 91 SER A CA 1
ATOM 717 C C . SER A 1 91 ? 1.470 -9.182 4.871 1.00 56.72 91 SER A C 1
ATOM 719 O O . SER A 1 91 ? 1.220 -9.539 6.025 1.00 56.72 91 SER A O 1
ATOM 721 N N . LEU A 1 92 ? 0.825 -8.167 4.283 1.00 55.16 92 LEU A N 1
ATOM 722 C CA . LEU A 1 92 ? -0.286 -7.443 4.900 1.00 55.16 92 LEU A CA 1
ATOM 723 C C . LEU A 1 92 ? -1.498 -8.350 5.114 1.00 55.16 92 LEU A C 1
ATOM 725 O O . LEU A 1 92 ? -2.127 -8.237 6.150 1.00 55.16 92 LEU A O 1
ATOM 729 N N . LEU A 1 93 ? -1.821 -9.262 4.191 1.00 53.56 93 LEU A N 1
ATOM 730 C CA . LEU A 1 93 ? -2.917 -10.226 4.360 1.00 53.56 93 LEU A CA 1
ATOM 731 C C . LEU A 1 93 ? -2.628 -11.268 5.451 1.00 53.56 93 LEU A C 1
ATOM 733 O O . LEU A 1 93 ? -3.523 -11.565 6.237 1.00 53.56 93 LEU A O 1
ATOM 737 N N . ALA A 1 94 ? -1.398 -11.785 5.530 1.00 55.41 94 ALA A N 1
ATOM 738 C CA . ALA A 1 94 ? -1.005 -12.790 6.519 1.00 55.41 94 ALA A CA 1
ATOM 739 C C . ALA A 1 94 ? -1.037 -12.236 7.953 1.00 55.41 94 ALA A C 1
ATOM 741 O O . ALA A 1 94 ? -1.664 -12.824 8.833 1.00 55.41 94 ALA A O 1
ATOM 742 N N . SER A 1 95 ? -0.448 -11.056 8.167 1.00 55.00 95 SER A N 1
ATOM 743 C CA . SER A 1 95 ? -0.488 -10.361 9.464 1.00 55.00 95 SER A CA 1
ATOM 744 C C . SER A 1 95 ? -1.893 -9.846 9.817 1.00 55.00 95 SER A C 1
ATOM 746 O O . SER A 1 95 ? -2.306 -9.883 10.976 1.00 55.00 95 SER A O 1
ATOM 748 N N . HIS A 1 96 ? -2.677 -9.422 8.820 1.00 58.44 96 HIS A N 1
ATOM 749 C CA . HIS A 1 96 ? -4.061 -8.980 9.003 1.00 58.44 96 HIS A CA 1
ATOM 750 C C . HIS A 1 96 ? -5.015 -10.118 9.389 1.00 58.44 96 HIS A C 1
ATOM 752 O O . HIS A 1 96 ? -5.925 -9.886 10.175 1.00 58.44 96 HIS A O 1
ATOM 758 N N . TRP A 1 97 ? -4.809 -11.344 8.900 1.00 51.81 97 TRP A N 1
ATOM 759 C CA . TRP A 1 97 ? -5.589 -12.522 9.308 1.00 51.81 97 TRP A CA 1
ATOM 760 C C . TRP A 1 97 ? -5.419 -12.849 10.802 1.00 51.81 97 TRP A C 1
ATOM 762 O O . TRP A 1 97 ? -6.391 -13.182 11.486 1.00 51.81 97 TRP A O 1
ATOM 772 N N . GLU A 1 98 ? -4.203 -12.716 11.335 1.00 53.84 98 GLU A N 1
ATOM 773 C CA . GLU A 1 98 ? -3.927 -12.901 12.765 1.00 53.84 98 GLU A CA 1
ATOM 774 C C . GLU A 1 98 ? -4.491 -11.753 13.607 1.00 53.84 98 GLU A C 1
ATOM 776 O O . GLU A 1 98 ? -5.094 -11.996 14.654 1.00 53.84 98 GLU A O 1
ATOM 781 N N . ALA A 1 99 ? -4.365 -10.512 13.128 1.00 56.34 99 ALA A N 1
ATOM 782 C CA . ALA A 1 99 ? -4.928 -9.339 13.792 1.00 56.34 99 ALA A CA 1
ATOM 783 C C . ALA A 1 99 ? -6.468 -9.353 13.799 1.00 56.34 99 ALA A C 1
ATOM 785 O O . ALA A 1 99 ? -7.081 -9.047 14.819 1.00 56.34 99 ALA A O 1
ATOM 786 N N . SER A 1 100 ? -7.097 -9.765 12.695 1.00 54.12 100 SER A N 1
ATOM 787 C CA . SER A 1 100 ? -8.553 -9.829 12.551 1.00 54.12 100 SER A CA 1
ATOM 788 C C . SER A 1 100 ? -9.171 -10.876 13.485 1.00 54.12 100 SER A C 1
ATOM 790 O O . SER A 1 100 ? -10.127 -10.542 14.177 1.00 54.12 100 SER A O 1
ATOM 792 N N . ARG A 1 101 ? -8.563 -12.071 13.632 1.00 52.53 101 ARG A N 1
ATOM 793 C CA . ARG A 1 101 ? -8.968 -13.073 14.649 1.00 52.53 101 ARG A CA 1
ATOM 794 C C . ARG A 1 101 ? -8.874 -12.547 16.082 1.00 52.53 101 ARG A C 1
ATOM 796 O O . ARG A 1 101 ? -9.698 -12.894 16.925 1.00 52.53 101 ARG A O 1
ATOM 803 N N . LYS A 1 102 ? -7.859 -11.729 16.370 1.00 55.41 102 LYS A N 1
ATOM 804 C CA . LYS A 1 102 ? -7.652 -11.147 17.701 1.00 55.41 102 LYS A CA 1
ATOM 805 C C . LYS A 1 102 ? -8.699 -10.072 18.005 1.00 55.41 102 LYS A C 1
ATOM 807 O O . LYS A 1 102 ? -9.245 -10.059 19.102 1.00 55.41 102 LYS A O 1
ATOM 812 N N . CYS A 1 103 ? -9.030 -9.230 17.025 1.00 54.19 103 CYS A N 1
ATOM 813 C CA . CYS A 1 103 ? -10.041 -8.183 17.168 1.00 54.19 103 CYS A CA 1
ATOM 814 C C . CYS A 1 103 ? -11.469 -8.728 17.322 1.00 54.19 103 CYS A C 1
ATOM 816 O O . CYS A 1 103 ? -12.186 -8.220 18.177 1.00 54.19 103 CYS A O 1
ATOM 818 N N . THR A 1 104 ? -11.885 -9.767 16.584 1.00 54.56 104 THR A N 1
ATOM 819 C CA . THR A 1 104 ? -13.217 -10.381 16.790 1.00 54.56 104 THR A CA 1
ATOM 820 C C . THR A 1 104 ? -13.364 -10.979 18.188 1.00 54.56 104 THR A C 1
ATOM 822 O O . THR A 1 104 ? -14.381 -10.762 18.832 1.00 54.56 104 THR A O 1
ATOM 825 N N . SER A 1 105 ? -12.314 -11.612 18.728 1.00 50.44 105 SER A N 1
ATOM 826 C CA . SER A 1 105 ? -12.342 -12.163 20.096 1.00 50.44 105 SER A CA 1
ATOM 827 C C . SER A 1 105 ? -12.463 -11.118 21.220 1.00 50.44 105 SER A C 1
ATOM 829 O O . SER A 1 105 ? -12.800 -11.472 22.351 1.00 50.44 105 SER A O 1
ATOM 831 N N . SER A 1 106 ? -12.166 -9.847 20.925 1.00 51.31 106 SER A N 1
ATOM 832 C CA . SER A 1 106 ? -12.297 -8.723 21.860 1.00 51.31 106 SER A CA 1
ATOM 833 C C . SER A 1 106 ? -13.620 -7.968 21.722 1.00 51.31 106 SER A C 1
ATOM 835 O O . SER A 1 106 ? -13.983 -7.276 22.660 1.00 51.31 106 SER A O 1
ATOM 837 N N . ILE A 1 107 ? -14.321 -8.083 20.588 1.00 52.16 107 ILE A N 1
ATOM 838 C CA . ILE A 1 107 ? -15.607 -7.405 20.349 1.00 52.16 107 ILE A CA 1
ATOM 839 C C . ILE A 1 107 ? -16.775 -8.184 20.977 1.00 52.16 107 ILE A C 1
ATOM 841 O O . ILE A 1 107 ? -17.722 -7.563 21.432 1.00 52.16 107 ILE A O 1
ATOM 845 N N . ASP A 1 108 ? -16.684 -9.515 21.079 1.00 45.34 108 ASP A N 1
ATOM 846 C CA . ASP A 1 108 ? -17.737 -10.369 21.666 1.00 45.34 108 ASP A CA 1
ATOM 847 C C . ASP A 1 108 ? -17.704 -10.455 23.214 1.00 45.34 108 ASP A C 1
ATOM 849 O O . ASP A 1 108 ? -18.404 -11.281 23.802 1.00 45.34 108 ASP A O 1
ATOM 853 N N . LYS A 1 109 ? -16.854 -9.670 23.898 1.00 45.66 109 LYS A N 1
ATOM 854 C CA . LYS A 1 109 ? -16.688 -9.721 25.369 1.00 45.66 109 LYS A CA 1
ATOM 855 C C . LYS A 1 109 ? -17.277 -8.537 26.144 1.00 45.66 109 LYS A C 1
ATOM 857 O O . LYS A 1 109 ? -17.231 -8.591 27.372 1.00 45.66 109 LYS A O 1
ATOM 862 N N . ASP A 1 110 ? -17.838 -7.551 25.454 1.00 39.28 110 ASP A N 1
ATOM 863 C CA . ASP A 1 110 ? -18.588 -6.426 26.032 1.00 39.28 110 ASP A CA 1
ATOM 864 C C . ASP A 1 110 ? -20.057 -6.490 25.578 1.00 39.28 110 ASP A C 1
ATOM 866 O O . ASP A 1 110 ? -20.939 -6.092 26.373 1.00 39.28 110 ASP A O 1
#

pLDDT: mean 79.54, std 15.3, range [39.28, 96.5]

Organism: Niallia circulans (NCBI:txid1397)

Foldseek 3Di:
DVVVLVVCVVVVCQVVCPHPVNVVVVVVVDPDCPCVVVVVVVVLVVVLVVLVVVLVVVLVCLVPPDDDPDPVVNVVVNVVSVVVSVVVNVVCVVVVVVVVVVVVVVVVPD

Radius of gyration: 20.35 Å; Cα contacts (8 Å, |Δi|>4): 30; chains: 1; bounding box: 42×29×52 Å

Secondary structure (DSSP, 8-state):
-HHHHHHHHHTT-TTTTTHHHHHHHHHHH-S-GGGHHHHHHHHHHHHHHHHHHHHHHHHHHHHHT---SSHHHHHHHHHHHHHHHHHHHHHHHHHHHHHHHHHHHHHTT-

Nearest PDB structures (foldseek):
  7t22-assembly1_F  TM=7.111E-01  e=4.632E-03  Escherichia coli K-12
  4dci-assembly1_B  TM=7.028E-01  e=8.747E+00  Parasynechococcus marenigrum WH 8102
  5f5p-assembly1_A  TM=3.417E-01  e=9.974E+00  Homo sapiens

Mean predicted aligned error: 10.18 Å